Protein AF-A0A519X5M9-F1 (afdb_monomer_lite)

pLDDT: mean 72.57, std 13.02, range [35.0, 94.5]

Structure (mmCIF, N/CA/C/O backbone):
data_AF-A0A519X5M9-F1
#
_entry.id   AF-A0A519X5M9-F1
#
loop_
_atom_site.group_PDB
_atom_site.id
_atom_site.type_symbol
_atom_site.label_atom_id
_atom_site.label_alt_id
_atom_site.label_comp_id
_atom_site.label_asym_id
_atom_site.label_entity_id
_atom_site.label_seq_id
_atom_site.pdbx_PDB_ins_code
_atom_site.Cartn_x
_atom_site.Cartn_y
_atom_site.Cartn_z
_atom_site.occupancy
_atom_site.B_iso_or_equiv
_atom_site.auth_seq_id
_atom_site.auth_comp_id
_atom_site.auth_asym_id
_atom_site.auth_atom_id
_atom_site.pdbx_PDB_model_num
ATOM 1 N N . MET A 1 1 ? 32.416 -12.637 -25.608 1.00 67.00 1 MET A N 1
ATOM 2 C CA . MET A 1 1 ? 31.075 -13.213 -25.870 1.00 67.00 1 MET A CA 1
ATOM 3 C C . MET A 1 1 ? 30.146 -13.149 -24.649 1.00 67.00 1 MET A C 1
ATOM 5 O O . MET A 1 1 ? 29.022 -12.712 -24.814 1.00 67.00 1 MET A O 1
ATOM 9 N N . TRP A 1 2 ? 30.586 -13.477 -23.424 1.00 80.81 2 TRP A N 1
ATOM 10 C CA . TRP A 1 2 ? 29.741 -13.403 -22.207 1.00 80.81 2 TRP A CA 1
ATOM 11 C C . TRP A 1 2 ? 29.355 -11.977 -21.753 1.00 80.81 2 TRP A C 1
ATOM 13 O O . TRP A 1 2 ? 28.249 -11.767 -21.271 1.00 80.81 2 TRP A O 1
ATOM 23 N N . ILE A 1 3 ? 30.212 -10.977 -21.999 1.00 87.19 3 ILE A N 1
ATOM 24 C CA . ILE A 1 3 ? 29.943 -9.564 -21.653 1.00 87.19 3 ILE A CA 1
ATOM 25 C C . ILE A 1 3 ? 28.675 -9.034 -22.348 1.00 87.19 3 ILE A C 1
ATOM 27 O O . ILE A 1 3 ? 27.904 -8.308 -21.734 1.00 87.19 3 ILE A O 1
ATOM 31 N N . ILE A 1 4 ? 28.423 -9.453 -23.593 1.00 89.31 4 ILE A N 1
ATOM 32 C CA . ILE A 1 4 ? 27.231 -9.056 -24.361 1.00 89.31 4 ILE A CA 1
ATOM 33 C C . ILE A 1 4 ? 25.955 -9.627 -23.720 1.00 89.31 4 ILE A C 1
ATOM 35 O O . ILE A 1 4 ? 24.928 -8.963 -23.677 1.00 89.31 4 ILE A O 1
ATOM 39 N N . TRP A 1 5 ? 26.013 -10.838 -23.164 1.00 88.81 5 TRP A N 1
ATOM 40 C CA . TRP A 1 5 ? 24.873 -11.432 -22.463 1.00 88.81 5 TRP A CA 1
ATOM 41 C C . TRP A 1 5 ? 24.586 -10.746 -21.126 1.00 88.81 5 TRP A C 1
ATOM 43 O O . TRP A 1 5 ? 23.424 -10.560 -20.783 1.00 88.81 5 TRP A O 1
ATOM 53 N N . LEU A 1 6 ? 25.617 -10.304 -20.399 1.00 92.69 6 LEU A N 1
ATOM 54 C CA . LEU A 1 6 ? 25.433 -9.540 -19.161 1.00 92.69 6 LEU A CA 1
ATOM 55 C C . LEU A 1 6 ? 24.798 -8.171 -19.404 1.00 92.69 6 LEU A C 1
ATOM 57 O O . LEU A 1 6 ? 23.933 -7.761 -18.634 1.00 92.69 6 LEU A O 1
ATOM 61 N N . THR A 1 7 ? 25.188 -7.474 -20.473 1.00 92.38 7 THR A N 1
ATOM 62 C CA . THR A 1 7 ? 24.579 -6.182 -20.812 1.00 92.38 7 THR A CA 1
ATOM 63 C C . THR A 1 7 ? 23.138 -6.346 -21.283 1.00 92.38 7 THR A C 1
ATOM 65 O O . THR A 1 7 ? 22.290 -5.548 -20.898 1.00 92.38 7 THR A O 1
ATOM 68 N N . ILE A 1 8 ? 22.833 -7.406 -22.040 1.00 93.56 8 ILE A N 1
ATOM 69 C CA . ILE A 1 8 ? 21.456 -7.743 -22.429 1.00 93.56 8 ILE A CA 1
ATOM 70 C C . ILE A 1 8 ? 20.603 -8.044 -21.192 1.00 93.56 8 ILE A C 1
ATOM 72 O O . ILE A 1 8 ? 19.515 -7.494 -21.061 1.00 93.56 8 ILE A O 1
ATOM 76 N N . ILE A 1 9 ? 21.099 -8.853 -20.252 1.00 94.50 9 ILE A N 1
ATOM 77 C CA . ILE A 1 9 ? 20.381 -9.147 -19.002 1.00 94.50 9 ILE A CA 1
ATOM 78 C C . ILE A 1 9 ? 20.184 -7.870 -18.178 1.00 94.50 9 ILE A C 1
ATOM 80 O O . ILE A 1 9 ? 19.083 -7.628 -17.695 1.00 94.50 9 ILE A O 1
ATOM 84 N N . GLY A 1 10 ? 21.211 -7.025 -18.058 1.00 90.94 10 GLY A N 1
ATOM 85 C CA . GLY A 1 10 ? 21.117 -5.746 -17.353 1.00 90.94 10 GLY A CA 1
ATOM 86 C C . GLY A 1 10 ? 20.081 -4.802 -17.968 1.00 90.94 10 GLY A C 1
ATOM 87 O O . GLY A 1 10 ? 19.292 -4.214 -17.237 1.00 90.94 10 GLY A O 1
ATOM 88 N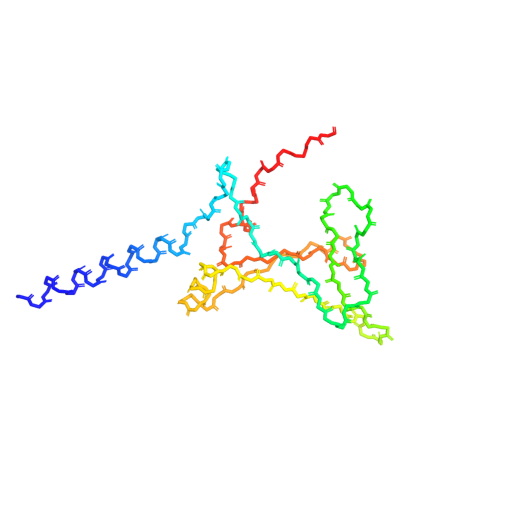 N . LEU A 1 11 ? 20.026 -4.711 -19.301 1.00 92.56 11 LEU A N 1
ATOM 89 C CA . LEU A 1 11 ? 19.011 -3.929 -20.012 1.00 92.56 11 LEU A CA 1
ATOM 90 C C . LEU A 1 11 ? 17.610 -4.511 -19.841 1.00 92.56 11 LEU A C 1
ATOM 92 O O . LEU A 1 11 ? 16.674 -3.751 -19.641 1.00 92.56 11 LEU A O 1
ATOM 96 N N . ILE A 1 12 ? 17.454 -5.835 -19.875 1.00 91.25 12 ILE A N 1
ATOM 97 C CA . ILE A 1 12 ? 16.160 -6.487 -19.642 1.00 91.25 12 ILE A CA 1
ATOM 98 C C . ILE A 1 12 ? 15.678 -6.210 -18.217 1.00 91.25 12 ILE A C 1
ATOM 100 O O . ILE A 1 12 ? 14.535 -5.813 -18.033 1.00 91.25 12 ILE A O 1
ATOM 104 N N . VAL A 1 13 ? 16.546 -6.361 -17.214 1.00 87.12 13 VAL A N 1
ATOM 105 C CA . VAL A 1 13 ? 16.213 -6.046 -15.817 1.00 87.12 13 VAL A CA 1
ATOM 106 C C . VAL A 1 13 ? 15.877 -4.566 -15.657 1.00 87.12 13 VAL A C 1
ATOM 108 O O . VAL A 1 13 ? 14.918 -4.243 -14.966 1.00 87.12 13 VAL A O 1
ATOM 111 N N . TRP A 1 14 ? 16.616 -3.673 -16.315 1.00 83.06 14 TRP A N 1
ATOM 112 C CA . TRP A 1 14 ? 16.344 -2.238 -16.284 1.00 83.06 14 TRP A CA 1
ATOM 113 C C . TRP A 1 14 ? 15.020 -1.874 -16.969 1.00 83.06 14 TRP A C 1
ATOM 115 O O . TRP A 1 14 ? 14.247 -1.111 -16.407 1.00 83.06 14 TRP A O 1
ATOM 125 N N . ILE A 1 15 ? 14.701 -2.470 -18.119 1.00 84.88 15 ILE A N 1
ATOM 126 C CA . ILE A 1 15 ? 13.420 -2.274 -18.816 1.00 84.88 15 ILE A CA 1
ATOM 127 C C . ILE A 1 15 ? 12.259 -2.829 -17.987 1.00 84.88 15 ILE A C 1
ATOM 129 O O . ILE A 1 15 ? 11.219 -2.187 -17.886 1.00 84.88 15 ILE A O 1
ATOM 133 N N . ILE A 1 16 ? 12.427 -4.003 -17.371 1.00 78.81 16 ILE A N 1
ATOM 134 C CA . ILE A 1 16 ? 11.427 -4.577 -16.463 1.00 78.81 16 ILE A CA 1
ATOM 135 C C . ILE A 1 16 ? 11.243 -3.675 -15.246 1.00 78.81 16 ILE A C 1
ATOM 137 O O . ILE A 1 16 ? 10.110 -3.456 -14.834 1.00 78.81 16 ILE A O 1
ATOM 141 N N . TYR A 1 17 ? 12.333 -3.147 -14.683 1.00 75.19 17 TYR A N 1
ATOM 142 C CA . TYR A 1 17 ? 12.279 -2.194 -13.582 1.00 75.19 17 TYR A CA 1
ATOM 143 C C . TYR A 1 17 ? 11.489 -0.950 -13.991 1.00 75.19 17 TYR A C 1
ATOM 145 O O . TYR A 1 17 ? 10.499 -0.638 -13.342 1.00 75.19 17 TYR A O 1
ATOM 153 N N . GLU A 1 18 ? 11.855 -0.318 -15.106 1.00 76.25 18 GLU A N 1
ATOM 154 C CA . GLU A 1 18 ? 11.192 0.879 -15.622 1.00 76.25 18 GLU A CA 1
ATOM 155 C C . GLU A 1 18 ? 9.696 0.631 -15.866 1.00 76.25 18 GLU A C 1
ATOM 157 O O . GLU A 1 18 ? 8.860 1.391 -15.387 1.00 76.25 18 GLU A O 1
ATOM 162 N N . TYR A 1 19 ? 9.346 -0.482 -16.521 1.00 70.75 19 TYR A N 1
ATOM 163 C CA . TYR A 1 19 ? 7.958 -0.872 -16.783 1.00 70.75 19 TYR A CA 1
ATOM 164 C C . TYR A 1 19 ? 7.172 -1.169 -15.497 1.00 70.75 19 TYR A C 1
ATOM 166 O O . TYR A 1 19 ? 6.022 -0.764 -15.366 1.00 70.75 19 TYR A O 1
ATOM 174 N N . ALA A 1 20 ? 7.780 -1.854 -14.526 1.00 66.44 20 ALA A N 1
ATOM 175 C CA . ALA A 1 20 ? 7.139 -2.172 -13.250 1.00 66.44 20 ALA A CA 1
ATOM 176 C C . ALA A 1 20 ? 6.966 -0.944 -12.340 1.00 66.44 20 ALA A C 1
ATOM 178 O O . ALA A 1 20 ? 6.142 -0.982 -11.422 1.00 66.44 20 ALA A O 1
ATOM 179 N N . THR A 1 21 ? 7.749 0.116 -12.565 1.00 62.78 21 THR A N 1
ATOM 180 C CA . THR A 1 21 ? 7.682 1.384 -11.821 1.00 62.78 21 THR A CA 1
ATOM 181 C C . THR A 1 21 ? 7.012 2.522 -12.584 1.00 62.78 21 THR A C 1
ATOM 183 O O . THR A 1 21 ? 6.962 3.636 -12.065 1.00 62.78 21 THR A O 1
ATOM 186 N N . ALA A 1 22 ? 6.539 2.278 -13.807 1.00 63.44 22 ALA A N 1
ATOM 187 C CA . ALA A 1 22 ? 5.799 3.273 -14.560 1.00 63.44 22 ALA A CA 1
ATOM 188 C C . ALA A 1 22 ? 4.400 3.448 -13.943 1.00 63.44 22 ALA A C 1
ATOM 190 O O . ALA A 1 22 ? 3.731 2.444 -13.664 1.00 63.44 22 ALA A O 1
ATOM 191 N N . PRO A 1 23 ? 3.926 4.696 -13.760 1.00 57.97 23 PRO A N 1
ATOM 192 C CA . PRO A 1 23 ? 2.571 4.937 -13.299 1.00 57.97 23 PRO A CA 1
ATOM 193 C C . PRO A 1 23 ? 1.595 4.313 -14.293 1.00 57.97 23 PRO A C 1
ATOM 195 O O . PRO A 1 23 ? 1.597 4.644 -15.479 1.00 57.97 23 PRO A O 1
ATOM 198 N N . MET A 1 24 ? 0.779 3.373 -13.818 1.00 56.69 24 MET A N 1
ATOM 199 C CA . MET A 1 24 ? -0.287 2.810 -14.638 1.00 56.69 24 MET A CA 1
ATOM 200 C C . MET A 1 24 ? -1.342 3.889 -14.814 1.00 56.69 24 MET A C 1
ATOM 202 O O . MET A 1 24 ? -1.852 4.382 -13.816 1.00 56.69 24 MET A O 1
ATOM 206 N N . CYS A 1 25 ? -1.661 4.256 -16.049 1.00 55.62 25 CYS A N 1
ATOM 207 C CA . CYS A 1 25 ? -2.778 5.146 -16.342 1.00 55.62 25 CYS A CA 1
ATOM 208 C C . CYS A 1 25 ? -4.025 4.332 -16.701 1.00 55.62 25 CYS A C 1
ATOM 210 O O . CYS A 1 25 ? -3.920 3.241 -17.267 1.00 55.62 25 CYS A O 1
ATOM 212 N N . ASP A 1 26 ? -5.201 4.848 -16.359 1.00 59.91 26 ASP A N 1
ATOM 213 C CA . ASP A 1 26 ? -6.464 4.360 -16.897 1.00 59.91 26 ASP A CA 1
ATOM 214 C C . ASP A 1 26 ? -6.600 4.720 -18.390 1.00 59.91 26 ASP A C 1
ATOM 216 O O . ASP A 1 26 ? -5.689 5.279 -19.010 1.00 59.91 26 ASP A O 1
ATOM 220 N N . GLN A 1 27 ? -7.733 4.354 -18.996 1.00 52.91 27 GLN A N 1
ATOM 221 C CA . GLN A 1 27 ? -7.978 4.607 -20.422 1.00 52.91 27 GLN A CA 1
ATOM 222 C C . GLN A 1 27 ? -8.045 6.101 -20.772 1.00 52.91 27 GLN A C 1
ATOM 224 O O . GLN A 1 27 ? -7.840 6.450 -21.933 1.00 52.91 27 GLN A O 1
ATOM 229 N N . ASP A 1 28 ? -8.247 6.961 -19.773 1.00 57.81 28 ASP A N 1
ATOM 230 C CA . ASP A 1 28 ? -8.328 8.414 -19.900 1.00 57.81 28 ASP A CA 1
ATOM 231 C C . ASP A 1 28 ? -6.975 9.098 -19.610 1.00 57.81 28 ASP A C 1
ATOM 233 O O . ASP A 1 28 ? -6.864 10.324 -19.628 1.00 57.81 28 ASP A O 1
ATOM 237 N N . GLY A 1 29 ? -5.909 8.316 -19.389 1.00 53.06 29 GLY A N 1
ATOM 238 C CA . GLY A 1 29 ? -4.566 8.830 -19.121 1.00 53.06 29 GLY A CA 1
ATOM 239 C C . GLY A 1 29 ? -4.361 9.294 -17.677 1.00 53.06 29 GLY A C 1
ATOM 240 O O . GLY A 1 29 ? -3.290 9.818 -17.357 1.00 53.06 29 GLY A O 1
ATOM 241 N N . ILE A 1 30 ? -5.339 9.073 -16.796 1.00 54.25 30 ILE A N 1
ATOM 242 C CA . ILE A 1 30 ? -5.253 9.410 -15.379 1.00 54.25 30 ILE A CA 1
ATOM 243 C C . ILE A 1 30 ? -4.449 8.311 -14.689 1.00 54.25 30 ILE A C 1
ATOM 245 O O . ILE A 1 30 ? -4.792 7.135 -14.811 1.00 54.25 30 ILE A O 1
ATOM 249 N N . PRO A 1 31 ? -3.384 8.637 -13.939 1.00 54.84 31 PRO A N 1
ATOM 250 C CA . PRO A 1 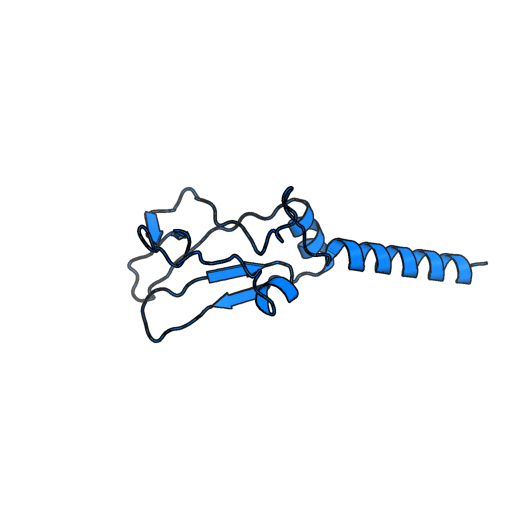31 ? -2.668 7.631 -13.176 1.00 54.84 31 PRO A CA 1
ATOM 251 C C . PRO A 1 31 ? -3.641 6.920 -12.218 1.00 54.84 31 PRO A C 1
ATOM 253 O O . PRO A 1 31 ? -4.254 7.559 -11.358 1.00 54.84 31 PRO A O 1
ATOM 256 N N . LEU A 1 32 ? -3.776 5.597 -12.358 1.00 60.44 32 LEU A N 1
ATOM 257 C CA . LEU A 1 32 ? -4.404 4.688 -11.400 1.00 60.44 32 LEU A CA 1
ATOM 258 C C . LEU A 1 32 ? -3.545 4.694 -10.138 1.00 60.44 32 LEU A C 1
ATOM 260 O O . LEU A 1 32 ? -2.706 3.826 -9.898 1.00 60.44 32 LEU A O 1
ATOM 264 N N . THR A 1 33 ? -3.711 5.759 -9.368 1.00 62.34 33 THR A N 1
ATOM 265 C CA . THR A 1 33 ? -2.947 6.003 -8.158 1.00 62.34 33 THR A CA 1
ATOM 266 C C . THR A 1 33 ? -3.461 5.100 -7.046 1.00 62.34 33 THR A C 1
ATOM 268 O O . THR A 1 33 ? -4.639 5.111 -6.691 1.00 62.34 33 THR A O 1
ATOM 271 N N . GLY A 1 34 ? -2.546 4.316 -6.479 1.00 71.06 34 GLY A N 1
ATOM 272 C CA . GLY A 1 34 ? -2.799 3.524 -5.282 1.00 71.06 34 GLY A CA 1
ATOM 273 C C . GLY A 1 34 ? -3.604 2.231 -5.454 1.00 71.06 34 GLY A C 1
ATOM 274 O O . GLY A 1 34 ? -3.913 1.765 -6.552 1.00 71.06 34 GLY A O 1
ATOM 275 N N . LEU A 1 35 ? -3.864 1.592 -4.317 1.00 80.25 35 LEU A N 1
ATOM 276 C CA . LEU A 1 35 ? -4.633 0.359 -4.195 1.00 80.25 35 LEU A CA 1
ATOM 277 C C . LEU A 1 35 ? -6.121 0.673 -4.045 1.00 80.25 35 LEU A C 1
ATOM 279 O O . LEU A 1 35 ? -6.488 1.684 -3.447 1.00 80.25 35 LEU A O 1
ATOM 283 N N . GLN A 1 36 ? -6.981 -0.212 -4.550 1.00 80.38 36 GLN A N 1
ATOM 284 C CA . GLN A 1 36 ? -8.425 -0.072 -4.371 1.00 80.38 36 GLN A CA 1
ATOM 285 C C . GLN A 1 36 ? -8.843 -0.746 -3.063 1.00 80.38 36 GLN A C 1
ATOM 287 O O . GLN A 1 36 ? -8.530 -1.926 -2.870 1.00 80.38 36 GLN A O 1
ATOM 292 N N . PRO A 1 37 ? -9.535 -0.039 -2.157 1.00 82.00 37 PRO A N 1
ATOM 293 C CA . PRO A 1 37 ? -10.094 -0.683 -0.989 1.00 82.00 37 PRO A CA 1
ATOM 294 C C . PRO A 1 37 ? -11.276 -1.556 -1.412 1.00 82.00 37 PRO A C 1
ATOM 296 O O . PRO A 1 37 ? -12.105 -1.151 -2.228 1.00 82.00 37 PRO A O 1
ATOM 299 N N . VAL A 1 38 ? -11.356 -2.757 -0.852 1.00 84.94 38 VAL A N 1
ATOM 300 C CA . VAL A 1 38 ? -12.395 -3.734 -1.185 1.00 84.94 38 VAL A CA 1
ATOM 301 C C . VAL A 1 38 ? -13.089 -4.232 0.069 1.00 84.94 38 VAL A C 1
ATOM 303 O O . VAL A 1 38 ? -12.495 -4.314 1.145 1.00 84.94 38 VAL A O 1
ATOM 306 N N . GLY A 1 39 ? -14.369 -4.566 -0.082 1.00 84.12 39 GLY A N 1
ATOM 307 C CA . GLY A 1 39 ? -15.116 -5.224 0.977 1.00 84.12 39 GLY A CA 1
ATOM 308 C C . GLY A 1 39 ? -14.564 -6.619 1.257 1.00 84.12 39 GLY A C 1
ATOM 309 O O . GLY A 1 39 ? -14.044 -7.295 0.368 1.00 84.12 39 GLY A O 1
ATOM 310 N N . PHE A 1 40 ? -14.683 -7.050 2.506 1.00 87.06 40 PHE A N 1
ATOM 311 C CA . PHE A 1 40 ? -14.250 -8.368 2.962 1.00 87.06 40 PHE A CA 1
ATOM 312 C C . PHE A 1 40 ? -15.286 -8.945 3.940 1.00 87.06 40 PHE A C 1
ATOM 314 O O . PHE A 1 40 ? -16.072 -8.178 4.496 1.00 87.06 40 PHE A O 1
ATOM 321 N N . PRO A 1 41 ? -15.347 -10.276 4.134 1.00 84.12 41 PRO A N 1
ATOM 322 C CA . PRO A 1 41 ? -16.447 -10.924 4.857 1.00 84.12 41 PRO A CA 1
ATOM 323 C C . PRO A 1 41 ? -16.682 -10.403 6.278 1.00 84.12 41 PRO A C 1
ATOM 325 O O . PRO A 1 41 ? -17.814 -10.383 6.748 1.00 84.12 41 PRO A O 1
ATOM 328 N N . GLU A 1 42 ? -15.621 -9.986 6.962 1.00 87.31 42 GLU A N 1
ATOM 329 C CA . GLU A 1 42 ? -15.668 -9.489 8.333 1.00 87.31 42 GLU A CA 1
ATOM 330 C C . GLU A 1 42 ? -15.927 -7.976 8.432 1.00 87.31 42 GLU A C 1
ATOM 332 O O . GLU A 1 42 ? -15.931 -7.442 9.538 1.00 87.31 42 GLU A O 1
ATOM 337 N N . GLN A 1 43 ? -16.131 -7.274 7.313 1.00 86.06 43 GLN A N 1
ATOM 338 C CA . GLN A 1 43 ? -16.457 -5.846 7.292 1.00 86.06 43 GLN A CA 1
ATOM 339 C C . GLN A 1 43 ? -17.738 -5.561 8.093 1.00 86.06 43 GLN A C 1
ATOM 341 O O . GLN A 1 43 ? -18.746 -6.251 7.935 1.00 86.06 43 GLN A O 1
ATOM 346 N N . ASN A 1 44 ? -17.719 -4.504 8.909 1.00 83.69 44 ASN A N 1
ATOM 347 C CA . ASN A 1 44 ? -18.878 -4.075 9.697 1.00 83.69 44 ASN A CA 1
ATOM 348 C C . ASN A 1 44 ? -19.275 -2.607 9.483 1.00 83.69 44 ASN A C 1
ATOM 350 O O . ASN A 1 44 ? -20.415 -2.259 9.778 1.00 83.69 44 ASN A O 1
ATOM 354 N N . GLU A 1 45 ? -18.382 -1.766 8.955 1.00 81.31 45 GLU A N 1
ATOM 355 C CA . GLU A 1 45 ? -18.613 -0.328 8.816 1.00 81.31 45 GLU A CA 1
ATOM 356 C C . GLU A 1 45 ? -18.013 0.221 7.508 1.00 81.31 45 GLU A C 1
ATOM 358 O O . GLU A 1 45 ? -17.027 -0.300 6.975 1.00 81.31 45 GLU A O 1
ATOM 363 N N . LEU A 1 46 ? -18.632 1.274 6.966 1.00 81.94 46 LEU A N 1
ATOM 364 C CA . LEU A 1 46 ? -18.093 2.089 5.876 1.00 81.94 46 LEU A CA 1
ATOM 365 C C . LEU A 1 46 ? -17.589 3.408 6.461 1.00 81.94 46 LEU A C 1
ATOM 367 O O . LEU A 1 46 ? -18.353 4.342 6.695 1.00 81.94 46 LEU A O 1
ATOM 371 N N . VAL A 1 47 ? -16.285 3.498 6.702 1.00 76.25 47 VAL A N 1
ATOM 372 C CA . VAL A 1 47 ? -15.707 4.692 7.318 1.00 76.25 47 VAL A CA 1
ATOM 373 C C . VAL A 1 47 ? -15.646 5.823 6.292 1.00 76.25 47 VAL A C 1
ATOM 375 O O . VAL A 1 47 ? -15.116 5.645 5.196 1.00 76.25 47 VAL A O 1
ATOM 378 N N . GLY A 1 48 ? -16.178 6.998 6.638 1.00 70.31 48 GLY A N 1
ATOM 379 C CA . GLY A 1 48 ? -16.211 8.153 5.732 1.00 70.31 48 GLY A CA 1
ATOM 380 C C . GLY A 1 48 ? -17.389 8.181 4.759 1.00 70.31 48 GLY A C 1
ATOM 381 O O . GLY A 1 48 ? -17.344 8.911 3.768 1.00 70.31 48 GLY A O 1
ATOM 382 N N . GLU A 1 49 ? -18.436 7.397 5.015 1.00 71.31 49 GLU A N 1
ATOM 383 C CA . GLU A 1 49 ? -19.683 7.461 4.256 1.00 71.31 49 GLU A CA 1
ATOM 384 C C . GLU A 1 49 ? -20.284 8.882 4.312 1.00 71.31 49 GLU A C 1
ATOM 386 O O . GLU A 1 49 ? -20.503 9.444 5.384 1.00 71.31 49 GLU A O 1
ATOM 391 N N . GLY A 1 50 ? -20.495 9.500 3.142 1.00 65.06 50 GLY A N 1
ATOM 392 C CA . GLY A 1 50 ? -21.018 10.869 3.015 1.00 65.06 50 GLY A CA 1
ATOM 393 C C . GLY A 1 50 ? -19.971 11.993 2.986 1.00 65.06 50 GLY A C 1
ATOM 394 O O . GLY A 1 50 ? -20.349 13.161 2.904 1.00 65.06 50 GLY A O 1
ATOM 395 N N . SER A 1 51 ? -18.670 11.682 3.020 1.00 63.22 51 SER A N 1
ATOM 396 C CA . SER A 1 51 ? -17.622 12.692 2.823 1.00 63.22 51 SER A CA 1
ATOM 397 C C . SER A 1 51 ? -17.505 13.093 1.343 1.00 63.22 51 SER A C 1
ATOM 399 O O . SER A 1 51 ? -17.511 12.238 0.460 1.00 63.22 51 SER A O 1
ATOM 401 N N . THR A 1 52 ? -17.348 14.390 1.060 1.00 64.06 52 THR A N 1
ATOM 402 C CA . THR A 1 52 ? -17.016 14.891 -0.290 1.00 64.06 52 THR A CA 1
ATOM 403 C C . THR A 1 52 ? -15.511 14.863 -0.577 1.00 64.06 52 THR A C 1
ATOM 405 O O . THR A 1 52 ? -15.098 15.069 -1.713 1.00 64.06 52 THR A O 1
ATOM 408 N N . VAL A 1 53 ? -14.686 14.618 0.449 1.00 64.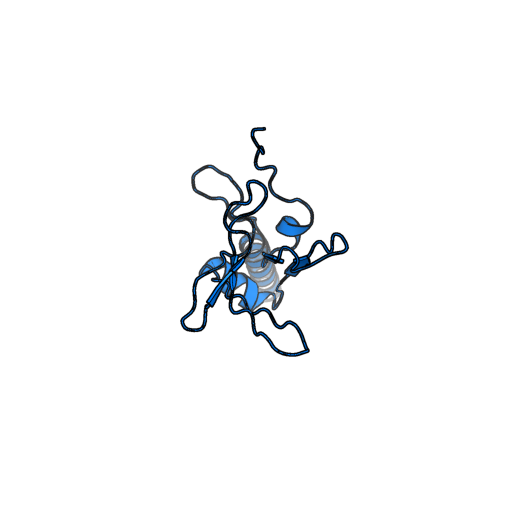06 53 VAL A N 1
ATOM 409 C CA . VAL A 1 53 ? -13.222 14.785 0.404 1.00 64.06 53 VAL A CA 1
ATOM 410 C C . VAL A 1 53 ? -12.497 13.469 0.117 1.00 64.06 53 VAL A C 1
ATOM 412 O O . VAL A 1 53 ? -11.445 13.474 -0.517 1.00 64.06 53 VAL A O 1
ATOM 415 N N . TYR A 1 54 ? -13.028 12.334 0.571 1.00 68.19 54 TYR A N 1
ATOM 416 C CA . TYR A 1 54 ? -12.429 11.019 0.351 1.00 68.19 54 TYR A CA 1
ATOM 417 C C . TYR A 1 54 ? -13.485 9.935 0.132 1.00 68.19 54 TYR A C 1
ATOM 419 O O . TYR A 1 54 ? -14.629 10.037 0.578 1.00 68.19 54 TYR A O 1
ATOM 427 N N . LYS A 1 55 ? -13.080 8.880 -0.581 1.00 70.69 55 LYS A N 1
ATOM 428 C CA . LYS A 1 55 ? -13.941 7.731 -0.869 1.00 70.69 55 LYS A CA 1
ATOM 429 C C . LYS A 1 55 ? -14.219 6.937 0.418 1.00 70.69 55 LYS A C 1
ATOM 431 O O . LYS A 1 55 ? -13.305 6.801 1.235 1.00 70.69 55 LYS A O 1
ATOM 436 N N . PRO A 1 56 ? -15.440 6.394 0.586 1.00 75.25 56 PRO A N 1
ATOM 437 C CA . PRO A 1 56 ? -15.781 5.584 1.747 1.00 75.25 56 PRO A CA 1
ATOM 438 C C . PRO A 1 56 ? -14.898 4.337 1.803 1.00 75.25 56 PRO A C 1
ATOM 440 O O . PRO A 1 56 ? -14.643 3.693 0.781 1.00 75.25 56 PRO A O 1
ATOM 443 N N . LEU A 1 57 ? -14.434 4.006 3.004 1.00 81.06 57 LEU A N 1
ATOM 444 C CA . LEU A 1 57 ? -13.487 2.933 3.239 1.00 81.06 57 LEU A CA 1
ATOM 445 C C . LEU A 1 57 ? -14.183 1.746 3.920 1.00 81.06 57 LEU A C 1
ATOM 447 O O . LEU A 1 57 ? -14.557 1.859 5.090 1.00 81.06 57 LEU A O 1
ATOM 451 N N . PRO A 1 58 ? -14.349 0.602 3.233 1.00 84.25 58 PRO A N 1
ATOM 452 C CA . PRO A 1 58 ? -14.821 -0.620 3.868 1.00 84.25 58 PRO A CA 1
ATOM 453 C C . PRO A 1 58 ? -13.836 -1.075 4.940 1.00 84.25 58 PRO A C 1
ATOM 455 O O . PRO A 1 58 ? -12.670 -1.368 4.654 1.00 84.25 58 PRO A O 1
ATOM 458 N N . ALA A 1 59 ? -14.313 -1.132 6.182 1.00 83.88 59 ALA A N 1
ATOM 459 C CA . ALA A 1 59 ? -13.489 -1.484 7.319 1.00 83.88 59 ALA A CA 1
ATOM 460 C C . ALA A 1 59 ? -14.202 -2.420 8.303 1.00 83.88 59 ALA A C 1
ATOM 462 O O . ALA A 1 59 ? -15.429 -2.486 8.391 1.00 83.88 59 ALA A O 1
ATOM 463 N N . LEU A 1 60 ? -13.388 -3.145 9.064 1.00 82.75 60 LEU A N 1
ATOM 464 C CA . LEU A 1 60 ? -13.783 -3.787 10.306 1.00 82.75 60 LEU A CA 1
ATOM 465 C C . LEU A 1 60 ? -13.261 -2.926 11.452 1.00 82.75 60 LEU A C 1
ATOM 467 O O . LEU A 1 60 ? -12.057 -2.913 11.711 1.00 82.75 60 LEU A O 1
ATOM 471 N N . VAL A 1 61 ? -14.162 -2.232 12.134 1.00 78.50 61 VAL A N 1
ATOM 472 C CA . VAL A 1 61 ? -13.882 -1.468 13.350 1.00 78.50 61 VAL A CA 1
ATOM 473 C C . VAL A 1 61 ? -14.196 -2.353 14.551 1.00 78.50 61 VAL A C 1
ATOM 475 O O . VAL A 1 61 ? -15.330 -2.796 14.728 1.00 78.50 61 VAL A O 1
ATOM 478 N N . ARG A 1 62 ? -13.195 -2.667 15.375 1.00 76.81 62 ARG A N 1
ATOM 479 C CA . ARG A 1 62 ? -13.407 -3.428 16.612 1.00 76.81 62 ARG A CA 1
ATOM 480 C C . ARG A 1 62 ? -13.549 -2.478 17.791 1.00 76.81 62 ARG A C 1
ATOM 482 O O . ARG A 1 62 ? -12.609 -1.752 18.109 1.00 76.81 62 ARG A O 1
ATOM 489 N N . ASP A 1 63 ? -14.650 -2.617 18.524 1.00 69.75 63 ASP A N 1
ATOM 490 C CA . ASP A 1 63 ? -14.889 -1.958 19.818 1.00 69.75 63 ASP A CA 1
ATOM 491 C C . ASP A 1 63 ? -14.055 -2.591 20.948 1.00 69.75 63 ASP A C 1
ATOM 493 O O . ASP A 1 63 ? -14.556 -3.036 21.981 1.00 69.75 63 ASP A O 1
ATOM 497 N N . ASN A 1 64 ? -12.743 -2.693 20.740 1.00 69.69 64 ASN A N 1
ATOM 498 C CA . ASN A 1 64 ? -11.792 -3.073 21.771 1.00 69.69 64 ASN A CA 1
ATOM 499 C C . ASN A 1 64 ? -11.117 -1.819 22.347 1.00 69.69 64 ASN A C 1
ATOM 501 O O . ASN A 1 64 ? -11.096 -0.757 21.731 1.00 69.69 64 ASN A O 1
ATOM 505 N N . LEU A 1 65 ? -10.489 -1.949 23.520 1.00 59.34 65 LEU A N 1
ATOM 506 C CA . LEU A 1 65 ? -9.743 -0.852 24.165 1.00 59.34 65 LEU A CA 1
ATOM 507 C C . LEU A 1 65 ? -8.605 -0.272 23.297 1.00 59.34 65 LEU A C 1
ATOM 509 O O . LEU A 1 65 ? -7.989 0.715 23.687 1.00 59.34 65 LEU A O 1
ATOM 513 N N . LYS A 1 66 ? -8.286 -0.902 22.159 1.00 64.19 66 LYS A N 1
ATOM 514 C CA . LYS A 1 66 ? -7.208 -0.510 21.249 1.00 64.19 66 LYS A CA 1
ATOM 515 C C . LYS A 1 66 ? -7.697 0.280 20.027 1.00 64.19 66 LYS A C 1
ATOM 517 O O . LYS A 1 66 ? -6.843 0.824 19.338 1.00 64.19 66 LYS A O 1
ATOM 522 N N . GLY A 1 67 ? -9.008 0.354 19.763 1.00 66.25 67 GLY A N 1
ATOM 523 C CA . GLY A 1 67 ? -9.560 1.062 18.601 1.00 66.25 67 GLY A CA 1
ATOM 524 C C . GLY A 1 67 ? -9.030 0.521 17.270 1.00 66.25 67 GLY A C 1
ATOM 525 O O . GLY A 1 67 ? -8.550 1.281 16.432 1.00 66.25 67 GLY A O 1
ATOM 526 N N . GLU A 1 68 ? -9.025 -0.804 17.115 1.00 73.06 68 GLU A N 1
ATOM 527 C CA . GLU A 1 68 ? -8.475 -1.470 15.933 1.00 73.06 68 GLU A CA 1
ATOM 528 C C . GLU A 1 68 ? -9.402 -1.318 14.723 1.00 73.06 68 GLU A C 1
ATOM 530 O O . GLU A 1 68 ? -10.589 -1.638 14.798 1.00 73.06 68 GLU A O 1
ATOM 535 N N . VAL A 1 69 ? -8.836 -0.888 13.595 1.00 76.19 69 VAL A N 1
ATOM 536 C CA . VAL A 1 69 ? -9.551 -0.777 12.324 1.00 76.19 69 VAL A CA 1
ATOM 537 C C . VAL A 1 69 ? -8.778 -1.510 11.238 1.00 76.19 69 VAL A C 1
ATOM 539 O O . VAL A 1 69 ? -7.600 -1.243 10.998 1.00 76.19 69 VAL A O 1
ATOM 542 N N . ILE A 1 70 ? -9.451 -2.455 10.592 1.00 80.69 70 ILE A N 1
ATOM 543 C CA . ILE A 1 70 ? -8.881 -3.349 9.585 1.00 80.69 70 ILE A CA 1
ATOM 544 C C . ILE A 1 70 ? -9.507 -3.012 8.238 1.00 80.69 70 ILE A C 1
ATOM 546 O O . ILE A 1 70 ? -10.722 -2.886 8.135 1.00 80.69 70 ILE A O 1
ATOM 550 N N . THR A 1 71 ? -8.681 -2.879 7.204 1.00 83.00 71 THR A N 1
ATOM 551 C CA . THR A 1 71 ? -9.115 -2.553 5.839 1.00 83.00 71 THR A CA 1
ATOM 552 C C . THR A 1 71 ? -8.466 -3.519 4.859 1.00 83.00 71 THR A C 1
ATOM 554 O O . THR A 1 71 ? -7.327 -3.947 5.067 1.00 83.00 71 THR A O 1
ATOM 557 N N . CYS A 1 72 ? -9.191 -3.892 3.806 1.00 81.56 72 CYS A N 1
ATOM 558 C CA . CYS A 1 72 ? -8.689 -4.784 2.767 1.00 81.56 72 CYS A CA 1
ATOM 559 C C . CYS A 1 72 ? -8.440 -4.000 1.478 1.00 81.56 72 CYS A C 1
ATOM 561 O O . CYS A 1 72 ? -9.238 -3.142 1.105 1.00 81.56 72 CYS A O 1
ATOM 563 N N . TRP A 1 73 ? -7.330 -4.302 0.807 1.00 84.50 73 TRP A N 1
ATOM 564 C CA . TRP A 1 73 ? -6.883 -3.599 -0.390 1.00 84.50 73 TRP A CA 1
ATOM 565 C C . TRP A 1 73 ? -6.557 -4.608 -1.478 1.00 84.50 73 TRP A C 1
ATOM 567 O O . TRP A 1 73 ? -5.778 -5.541 -1.266 1.00 84.50 73 TRP A O 1
ATOM 577 N N . GLU A 1 74 ? -7.150 -4.419 -2.649 1.00 81.38 74 GLU A N 1
ATOM 578 C CA . GLU A 1 74 ? -6.921 -5.280 -3.794 1.00 81.38 74 GLU A CA 1
ATOM 579 C C . GLU A 1 74 ? -5.802 -4.726 -4.676 1.00 81.38 74 GLU A C 1
ATOM 581 O O . GLU A 1 74 ? -5.750 -3.538 -4.997 1.00 81.38 74 GLU A O 1
ATOM 586 N N . LEU A 1 75 ? -4.899 -5.628 -5.070 1.00 81.94 75 LEU A N 1
ATOM 587 C CA . LEU A 1 75 ? -3.835 -5.349 -6.022 1.00 81.94 75 LEU A CA 1
ATOM 588 C C . LEU A 1 75 ? -4.219 -5.876 -7.402 1.00 81.94 75 LEU A C 1
ATOM 590 O O . LEU A 1 75 ? -4.576 -7.054 -7.548 1.00 81.94 75 LEU A O 1
ATOM 594 N N . THR A 1 76 ? -4.012 -5.050 -8.426 1.00 79.94 76 THR A N 1
ATOM 595 C CA . THR A 1 76 ? -4.045 -5.497 -9.823 1.00 79.94 76 THR A CA 1
ATOM 596 C C . THR A 1 76 ? -2.911 -6.486 -10.103 1.00 79.94 76 THR A C 1
ATOM 598 O O . THR A 1 76 ? -1.920 -6.553 -9.373 1.00 79.94 76 THR A O 1
ATOM 601 N N . ILE A 1 77 ? -3.013 -7.259 -11.187 1.00 77.19 77 ILE A N 1
ATOM 602 C CA . ILE A 1 77 ? -1.961 -8.213 -11.583 1.00 77.19 77 ILE A CA 1
ATOM 603 C C . ILE A 1 77 ? -0.607 -7.505 -11.740 1.00 77.19 77 ILE A C 1
ATOM 605 O O . ILE A 1 77 ? 0.410 -8.012 -11.272 1.00 77.19 77 ILE A O 1
ATOM 609 N N . ALA A 1 78 ? -0.592 -6.309 -12.327 1.00 74.69 78 ALA A N 1
ATOM 610 C CA . ALA A 1 78 ? 0.627 -5.528 -12.484 1.00 74.69 78 ALA A CA 1
ATOM 611 C C . ALA A 1 78 ? 1.187 -5.054 -11.128 1.00 74.69 78 ALA A C 1
ATOM 613 O O . ALA A 1 78 ? 2.375 -5.228 -10.873 1.00 74.69 78 ALA A O 1
ATOM 614 N N . GLN A 1 79 ? 0.340 -4.576 -10.207 1.00 79.06 79 GLN A N 1
ATOM 615 C CA . GLN A 1 79 ? 0.766 -4.197 -8.851 1.00 79.06 79 GLN A CA 1
ATOM 616 C C . GLN A 1 79 ? 1.300 -5.401 -8.064 1.00 79.06 79 GLN A C 1
ATOM 618 O O . GLN A 1 79 ? 2.271 -5.269 -7.324 1.00 79.06 79 GLN A O 1
ATOM 623 N N . ARG A 1 80 ? 0.721 -6.595 -8.249 1.00 82.12 80 ARG A N 1
ATOM 624 C CA . ARG A 1 80 ? 1.226 -7.845 -7.653 1.00 82.12 80 ARG A CA 1
ATOM 625 C C . ARG A 1 80 ? 2.618 -8.189 -8.171 1.00 82.12 80 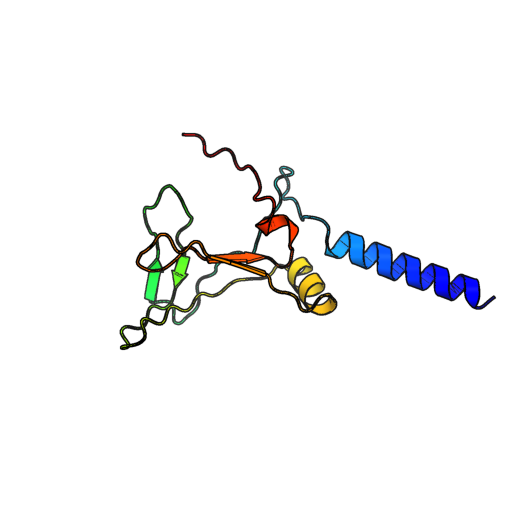ARG A C 1
ATOM 627 O O . ARG A 1 80 ? 3.467 -8.587 -7.382 1.00 82.12 80 ARG A O 1
ATOM 634 N N . ILE A 1 81 ? 2.859 -8.014 -9.469 1.00 80.88 81 ILE A N 1
ATOM 635 C CA . ILE A 1 81 ? 4.173 -8.223 -10.086 1.00 80.88 81 ILE A CA 1
ATOM 636 C C . ILE A 1 81 ? 5.184 -7.203 -9.543 1.00 80.88 81 ILE A C 1
ATOM 638 O O . ILE A 1 81 ? 6.267 -7.588 -9.102 1.00 80.88 81 ILE A O 1
ATOM 642 N N . THR A 1 82 ? 4.824 -5.919 -9.486 1.00 78.00 82 THR A N 1
ATOM 643 C CA . THR A 1 82 ? 5.677 -4.871 -8.905 1.00 78.00 82 THR A CA 1
ATOM 644 C C . THR A 1 82 ? 5.983 -5.154 -7.436 1.00 78.00 82 THR A C 1
ATOM 646 O O . THR A 1 82 ? 7.142 -5.075 -7.029 1.00 78.00 82 THR A O 1
ATOM 649 N N . LEU A 1 83 ? 4.987 -5.539 -6.634 1.00 82.81 83 LEU A N 1
ATOM 650 C CA . LEU A 1 83 ? 5.187 -5.916 -5.236 1.00 82.81 83 LEU A CA 1
ATOM 651 C C . LEU A 1 83 ? 6.088 -7.151 -5.108 1.00 82.81 83 LEU A C 1
ATOM 653 O O . LEU A 1 83 ? 6.958 -7.165 -4.246 1.00 82.81 83 LEU A O 1
ATOM 657 N N . LEU A 1 84 ? 5.928 -8.159 -5.970 1.00 84.69 84 LEU A N 1
ATOM 658 C CA . LEU A 1 84 ? 6.751 -9.371 -5.963 1.00 84.69 84 LEU A CA 1
ATOM 659 C C . LEU A 1 84 ? 8.234 -9.059 -6.208 1.00 84.69 84 LEU A C 1
ATOM 661 O O . LEU A 1 84 ? 9.097 -9.623 -5.541 1.00 84.69 84 LEU A O 1
ATOM 665 N N . PHE A 1 85 ? 8.533 -8.156 -7.145 1.00 80.75 85 PHE A N 1
ATOM 666 C CA . PHE A 1 85 ? 9.913 -7.814 -7.495 1.00 80.75 85 PHE A CA 1
ATOM 667 C C . PHE A 1 85 ? 10.533 -6.753 -6.584 1.00 80.75 85 PHE A C 1
ATOM 669 O O . PHE A 1 85 ? 11.731 -6.801 -6.314 1.00 80.75 85 PHE A O 1
ATOM 676 N N . THR A 1 86 ? 9.745 -5.790 -6.105 1.00 81.88 86 THR A N 1
ATOM 677 C CA . THR A 1 86 ? 10.260 -4.699 -5.262 1.00 81.88 86 THR A CA 1
ATOM 678 C C . THR A 1 86 ? 10.185 -5.012 -3.771 1.00 81.88 86 THR A C 1
ATOM 680 O O . THR A 1 86 ? 10.978 -4.466 -3.003 1.00 81.88 86 THR A O 1
ATOM 683 N N . GLY A 1 87 ? 9.232 -5.850 -3.352 1.00 82.19 87 GLY A N 1
ATOM 684 C CA . GLY A 1 87 ? 8.911 -6.128 -1.952 1.00 82.19 87 GLY A CA 1
ATOM 685 C C . GLY A 1 87 ? 8.394 -4.912 -1.178 1.00 82.19 87 GLY A C 1
ATOM 686 O O . GLY A 1 87 ? 8.455 -4.908 0.049 1.00 82.19 87 GLY A O 1
ATOM 687 N N . ARG A 1 88 ? 7.960 -3.845 -1.865 1.00 79.06 88 ARG A N 1
ATOM 688 C CA . ARG A 1 88 ? 7.646 -2.551 -1.243 1.00 79.06 88 ARG A CA 1
ATOM 689 C C . ARG A 1 88 ? 6.169 -2.207 -1.375 1.00 79.06 88 ARG A C 1
ATOM 691 O O . ARG A 1 88 ? 5.641 -2.104 -2.477 1.00 79.06 88 ARG A O 1
ATOM 698 N N . LEU A 1 89 ? 5.550 -1.954 -0.227 1.00 81.75 89 LEU A N 1
ATOM 699 C CA . LEU A 1 89 ? 4.235 -1.343 -0.097 1.00 81.75 89 LEU A CA 1
ATOM 700 C C . LEU A 1 89 ? 4.417 -0.012 0.628 1.00 81.75 89 LEU A C 1
ATOM 702 O O . LEU A 1 89 ? 5.006 0.033 1.708 1.00 81.75 89 LEU A O 1
ATOM 706 N N . TRP A 1 90 ? 3.935 1.065 0.028 1.00 73.31 90 TRP A N 1
ATOM 707 C CA . TRP A 1 90 ? 3.989 2.394 0.608 1.00 73.31 90 TRP A CA 1
ATOM 708 C C . TRP A 1 90 ? 2.608 2.794 1.117 1.00 73.31 90 TRP A C 1
ATOM 710 O O . TRP A 1 90 ? 1.602 2.516 0.468 1.00 73.31 90 TRP A O 1
ATOM 720 N N . ALA A 1 91 ? 2.566 3.458 2.270 1.00 76.94 91 ALA A N 1
ATOM 721 C CA . ALA A 1 91 ? 1.345 3.966 2.877 1.00 76.94 91 ALA A CA 1
ATOM 722 C C . ALA A 1 91 ? 1.547 5.425 3.300 1.00 76.94 91 ALA A C 1
ATOM 724 O O . ALA A 1 91 ? 2.599 5.768 3.841 1.00 76.94 91 ALA A O 1
ATOM 725 N N . SER A 1 92 ? 0.548 6.271 3.063 1.00 65.94 92 SER A N 1
ATOM 726 C CA . SER A 1 92 ? 0.497 7.653 3.541 1.00 65.94 92 SER A CA 1
ATOM 727 C C . SER A 1 92 ? -0.754 7.830 4.392 1.00 65.94 92 SER A C 1
ATOM 729 O O . SER A 1 92 ? -1.849 7.481 3.952 1.00 65.94 92 SER A O 1
ATOM 731 N N . THR A 1 93 ? -0.586 8.338 5.613 1.00 63.22 93 THR A N 1
ATOM 732 C CA . THR A 1 93 ? -1.683 8.629 6.543 1.00 63.22 93 THR A CA 1
ATOM 733 C C . THR A 1 93 ? -1.566 10.065 7.032 1.00 63.22 93 THR A C 1
ATOM 735 O O . THR A 1 93 ? -0.474 10.531 7.367 1.00 63.22 93 THR A O 1
ATOM 738 N N . TRP A 1 94 ? -2.686 10.783 7.043 1.00 54.91 94 TRP A N 1
ATOM 739 C CA . TRP A 1 94 ? -2.756 12.174 7.479 1.00 54.91 94 TRP A 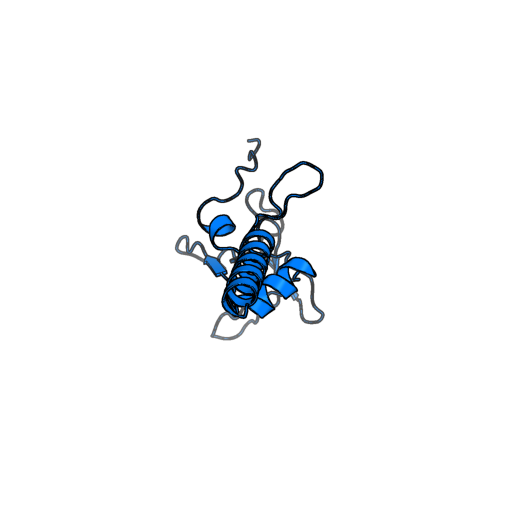CA 1
ATOM 740 C C . TRP A 1 94 ? -3.429 12.206 8.840 1.00 54.91 94 TRP A C 1
ATOM 742 O O . TRP A 1 94 ? -4.585 11.823 8.984 1.00 54.91 94 TRP A O 1
ATOM 752 N N . THR A 1 95 ? -2.696 12.634 9.865 1.00 51.53 95 THR A N 1
ATOM 753 C CA . THR A 1 95 ? -3.119 12.369 11.242 1.00 51.53 95 THR A CA 1
ATOM 754 C C . THR A 1 95 ? -4.072 13.403 11.825 1.00 51.53 95 THR A C 1
ATOM 756 O O . THR A 1 95 ? -4.662 13.092 12.852 1.00 51.53 95 THR A O 1
ATOM 759 N N . LEU A 1 96 ? -4.221 14.584 11.191 1.00 47.53 96 LEU A N 1
ATOM 760 C CA . LEU A 1 96 ? -5.220 15.662 11.418 1.00 47.53 96 LEU A CA 1
ATOM 761 C C . LEU A 1 96 ? -5.780 15.805 12.861 1.00 47.53 96 LEU A C 1
ATOM 763 O O . LEU A 1 96 ? -6.924 16.198 13.080 1.00 47.53 96 LEU A O 1
ATOM 767 N N . GLY A 1 97 ? -4.950 15.498 13.858 1.00 47.88 97 GLY A N 1
ATOM 768 C CA . GLY A 1 97 ? -5.227 15.539 15.292 1.00 47.88 97 GLY A CA 1
ATOM 769 C C . GLY A 1 97 ? -6.312 14.609 15.863 1.00 47.88 97 GLY A C 1
ATOM 770 O O . GLY A 1 97 ? -6.496 14.671 17.073 1.00 47.88 97 GLY A O 1
ATOM 771 N N . ASN A 1 98 ? -7.042 13.794 15.082 1.00 51.56 98 ASN A N 1
ATOM 772 C CA . ASN A 1 98 ? -8.316 13.183 15.525 1.00 51.56 98 ASN A CA 1
ATOM 773 C C . ASN A 1 98 ? -8.576 11.747 15.001 1.00 51.56 98 ASN A C 1
ATOM 775 O O . ASN A 1 98 ? -7.671 11.103 14.471 1.00 51.56 98 ASN A O 1
ATOM 779 N N . ALA A 1 99 ? -9.803 11.245 15.239 1.00 61.72 99 ALA A N 1
ATOM 780 C CA .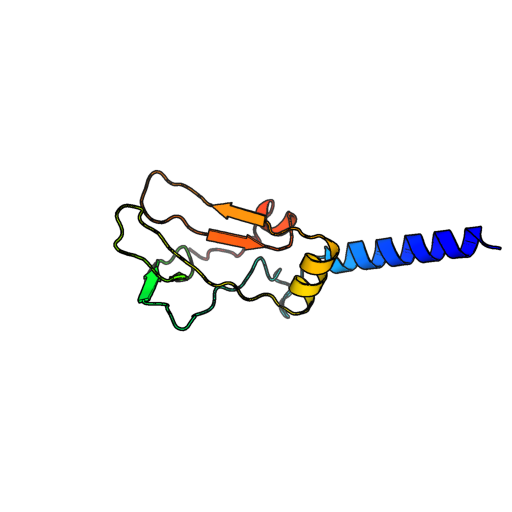 ALA A 1 99 ? -10.317 9.900 14.936 1.00 61.72 99 ALA A CA 1
ATOM 781 C C . ALA A 1 99 ? -10.042 9.405 13.500 1.00 61.72 99 ALA A C 1
ATOM 783 O O . ALA A 1 99 ? -9.696 10.193 12.628 1.00 61.72 99 ALA A O 1
ATOM 784 N N . PHE A 1 100 ? -10.187 8.082 13.319 1.00 63.06 100 PHE A N 1
ATOM 785 C CA . PHE A 1 100 ? -9.684 7.235 12.225 1.00 63.06 100 PHE A CA 1
ATOM 786 C C . PHE A 1 100 ? -9.170 7.961 10.967 1.00 63.06 100 PHE A C 1
ATOM 788 O O . PHE A 1 100 ? -9.905 8.629 10.244 1.00 63.06 100 PHE A O 1
ATOM 795 N N . GLN A 1 101 ? -7.873 7.789 10.710 1.00 70.19 101 GLN A N 1
ATOM 796 C CA . GLN A 1 101 ? -7.134 8.560 9.719 1.00 70.19 101 GLN A CA 1
ATOM 797 C C . GLN A 1 101 ? -7.355 8.024 8.299 1.00 70.19 101 GLN A C 1
ATOM 799 O O . GLN A 1 101 ? -7.434 6.807 8.113 1.00 70.19 101 GLN A O 1
ATOM 804 N N . PRO A 1 102 ? -7.377 8.899 7.280 1.00 69.75 102 PRO A N 1
ATOM 805 C CA . PRO A 1 102 ? -7.408 8.467 5.891 1.00 69.75 102 PRO A CA 1
ATOM 806 C C . PRO A 1 102 ? -6.177 7.619 5.560 1.00 69.75 102 PRO A C 1
ATOM 808 O O . PRO A 1 102 ? -5.042 8.037 5.800 1.00 69.75 102 PRO A O 1
ATOM 811 N N . LEU A 1 103 ? -6.407 6.439 4.984 1.00 76.44 103 LEU A N 1
ATOM 812 C CA . LEU A 1 103 ? -5.357 5.529 4.540 1.00 76.44 103 LEU A CA 1
ATOM 813 C C . LEU A 1 103 ? -5.238 5.579 3.017 1.00 76.44 103 LEU A C 1
ATOM 815 O O . LEU A 1 103 ? -6.226 5.394 2.310 1.00 76.44 103 LEU A O 1
ATOM 819 N N . PHE A 1 104 ? -4.022 5.779 2.515 1.00 76.69 104 PHE A N 1
ATOM 820 C CA . PHE A 1 104 ? -3.702 5.648 1.097 1.00 76.69 104 PHE A CA 1
ATOM 821 C C . PHE A 1 104 ? -2.520 4.699 0.923 1.00 76.69 104 PHE A C 1
ATOM 823 O O . PHE A 1 104 ? -1.444 4.952 1.470 1.00 76.69 104 PHE A O 1
ATOM 830 N N . PHE A 1 105 ? -2.705 3.625 0.155 1.00 81.25 105 PHE A N 1
ATOM 831 C CA . PHE A 1 105 ? -1.657 2.646 -0.130 1.00 81.25 105 PHE A CA 1
ATOM 832 C C . PHE A 1 105 ? -1.285 2.656 -1.606 1.00 81.25 105 PHE A C 1
ATOM 834 O O . PHE A 1 105 ? -2.161 2.754 -2.456 1.00 81.25 105 PHE A O 1
ATOM 841 N N . SER A 1 106 ? -0.002 2.485 -1.918 1.00 80.50 106 SER A N 1
ATOM 842 C CA . SER A 1 106 ? 0.479 2.273 -3.284 1.00 80.50 106 SER A CA 1
ATOM 843 C C . SER A 1 106 ? 1.711 1.365 -3.317 1.00 80.50 106 SER A C 1
ATOM 845 O O . SER A 1 106 ? 2.517 1.332 -2.388 1.00 80.50 106 SER A O 1
ATOM 847 N N . THR A 1 107 ? 1.899 0.640 -4.420 1.00 80.25 107 THR A N 1
ATOM 848 C CA . THR A 1 107 ? 3.160 -0.054 -4.730 1.00 80.25 107 THR A CA 1
ATOM 849 C C . THR A 1 107 ? 4.233 0.891 -5.282 1.00 80.25 107 THR A C 1
ATOM 851 O O . THR A 1 107 ? 5.398 0.511 -5.380 1.00 80.25 107 THR A O 1
ATOM 854 N N . GLN A 1 108 ? 3.877 2.132 -5.623 1.00 74.69 108 GLN A N 1
ATOM 855 C CA . GLN A 1 108 ? 4.772 3.127 -6.204 1.00 74.69 108 GLN A CA 1
ATOM 856 C C . GLN A 1 108 ? 4.983 4.306 -5.256 1.00 74.69 108 GLN A C 1
ATOM 858 O O . GLN A 1 108 ? 4.055 4.840 -4.656 1.00 74.69 108 GLN A O 1
ATOM 863 N N . LYS A 1 109 ? 6.236 4.756 -5.155 1.00 77.31 109 LYS A N 1
ATOM 864 C CA . LYS A 1 109 ? 6.588 5.919 -4.331 1.00 77.31 109 LYS A CA 1
ATOM 865 C C . LYS A 1 109 ? 6.079 7.233 -4.940 1.00 77.31 109 LYS A C 1
ATOM 867 O O . LYS A 1 109 ? 5.738 8.149 -4.196 1.00 77.31 109 LYS A O 1
ATOM 872 N N . ALA A 1 110 ? 6.055 7.326 -6.271 1.00 74.25 110 ALA A N 1
ATOM 873 C CA . ALA A 1 110 ? 5.631 8.525 -6.992 1.00 74.25 110 ALA A CA 1
ATOM 874 C C . ALA A 1 110 ? 4.184 8.907 -6.655 1.00 74.25 110 ALA A C 1
ATOM 876 O O . ALA A 1 110 ? 3.941 10.068 -6.348 1.00 74.25 110 ALA A O 1
ATOM 877 N N . ASP A 1 111 ? 3.283 7.924 -6.568 1.00 70.31 111 ASP A N 1
ATOM 878 C CA . ASP A 1 111 ? 1.869 8.119 -6.219 1.00 70.31 111 ASP A CA 1
ATOM 879 C C . ASP A 1 111 ? 1.669 8.839 -4.877 1.00 70.31 111 ASP A C 1
ATOM 881 O O . ASP A 1 111 ? 0.685 9.545 -4.688 1.00 70.31 111 ASP A O 1
ATOM 885 N N . ILE A 1 112 ? 2.601 8.665 -3.933 1.00 74.38 112 ILE A N 1
ATOM 886 C CA . ILE A 1 112 ? 2.543 9.315 -2.618 1.00 74.38 112 ILE A CA 1
ATOM 887 C C . ILE A 1 112 ? 3.173 10.707 -2.645 1.00 74.38 112 ILE A C 1
ATOM 889 O O . ILE A 1 112 ? 2.707 11.610 -1.955 1.00 74.38 112 ILE A O 1
ATOM 893 N N . LEU A 1 113 ? 4.263 10.879 -3.395 1.00 74.88 113 LEU A N 1
ATOM 894 C CA . LEU A 1 113 ? 5.002 12.144 -3.436 1.00 74.88 113 LEU A CA 1
ATOM 895 C C . LEU A 1 113 ? 4.383 13.174 -4.383 1.00 74.88 113 LEU A C 1
ATOM 897 O O . LEU A 1 113 ? 4.603 14.370 -4.210 1.00 74.88 113 LEU A O 1
ATOM 901 N N . SER A 1 114 ? 3.645 12.711 -5.385 1.00 65.88 114 SER A N 1
ATOM 902 C CA . SER A 1 114 ? 2.968 13.527 -6.381 1.00 65.88 114 SER A CA 1
ATOM 903 C C . SER A 1 114 ? 1.567 12.941 -6.580 1.00 65.88 114 SER A C 1
ATOM 905 O O . SER A 1 114 ? 1.349 12.186 -7.528 1.00 65.88 114 SER A O 1
ATOM 907 N N . PRO A 1 115 ? 0.632 13.196 -5.641 1.00 58.53 115 PRO A N 1
ATOM 908 C CA . PRO A 1 115 ? -0.739 12.728 -5.794 1.00 58.53 115 PRO A CA 1
ATOM 909 C C . PRO A 1 115 ? -1.280 13.256 -7.124 1.00 58.53 115 PRO A C 1
ATOM 911 O O . PRO A 1 115 ? -1.080 14.433 -7.441 1.00 58.53 115 PRO A O 1
ATOM 914 N N . ALA A 1 116 ? -1.915 12.382 -7.915 1.00 52.66 116 ALA A N 1
ATOM 915 C CA . ALA A 1 116 ? -2.530 12.784 -9.172 1.00 52.66 116 ALA A CA 1
ATOM 916 C C . ALA A 1 116 ? -3.412 14.001 -8.896 1.00 52.66 116 ALA A C 1
ATOM 918 O O . ALA A 1 116 ? -4.239 13.986 -7.982 1.00 52.66 116 ALA A O 1
ATOM 919 N N . THR A 1 117 ? -3.178 15.071 -9.649 1.00 47.22 117 THR A N 1
ATOM 920 C CA . THR A 1 117 ? -3.975 16.293 -9.611 1.00 47.22 117 THR A CA 1
ATOM 921 C C . THR A 1 117 ? -5.329 15.975 -10.240 1.00 47.22 117 THR A C 1
ATOM 923 O O . THR A 1 117 ? -5.624 16.386 -11.351 1.00 47.22 117 THR A O 1
ATOM 926 N N . GLY A 1 118 ? -6.126 15.144 -9.569 1.00 49.34 118 GLY A N 1
ATOM 927 C CA . GLY A 1 118 ? -7.550 15.085 -9.820 1.00 49.34 118 GLY A CA 1
ATOM 928 C C . GLY A 1 118 ? -8.080 16.447 -9.423 1.00 49.34 118 GLY A C 1
ATOM 929 O O . GLY A 1 118 ? -7.973 16.831 -8.257 1.00 49.34 118 GLY A O 1
ATOM 930 N N . GLU A 1 119 ? -8.543 17.210 -10.404 1.00 42.44 119 GLU A N 1
ATOM 931 C CA . GLU A 1 119 ? -9.313 18.417 -10.167 1.00 42.44 119 GLU A CA 1
ATOM 932 C C . GLU A 1 119 ? -10.432 18.062 -9.185 1.00 42.44 119 GLU A C 1
ATOM 934 O O . GLU A 1 119 ? -11.365 17.325 -9.499 1.00 42.44 119 GLU A O 1
ATOM 939 N N . VAL A 1 120 ? -10.294 18.541 -7.951 1.00 46.41 120 VAL A N 1
ATOM 940 C CA . VAL A 1 120 ? -11.428 18.680 -7.050 1.00 46.41 120 VAL A CA 1
ATOM 941 C C . VAL A 1 120 ? -12.209 19.850 -7.632 1.00 46.41 120 VAL A C 1
ATOM 943 O O . VAL A 1 120 ? -11.903 21.006 -7.338 1.00 46.41 120 VAL A O 1
ATOM 946 N N . GLU A 1 121 ? -13.124 19.556 -8.557 1.00 35.41 121 GLU A N 1
ATOM 947 C CA . GLU A 1 121 ? -14.143 20.518 -8.965 1.00 35.41 121 GLU A CA 1
ATOM 948 C C . GLU A 1 121 ? -14.893 20.919 -7.685 1.00 35.41 121 GLU A C 1
ATOM 950 O O . GLU A 1 121 ? -15.409 20.063 -6.960 1.00 35.41 121 GLU A O 1
ATOM 955 N N . GLN A 1 122 ? -14.772 22.204 -7.341 1.00 35.00 122 GLN A N 1
ATOM 956 C CA . GLN A 1 122 ? -15.259 22.809 -6.098 1.00 35.00 122 GLN A CA 1
ATOM 957 C C . GLN A 1 122 ? -16.782 22.891 -6.056 1.00 35.00 122 GLN A C 1
ATOM 959 O O . GLN A 1 122 ? -17.379 23.222 -7.104 1.00 35.00 122 GLN A O 1
#

Secondary structure (DSSP, 8-state):
-HHHHHHHHHHHHHHHHHHHTSPPB-TTS-B--SPEEE--TT--EEETTT-SSS--EEEEEE-STT-EEEEEEEPPHHHHHHHHHH---EEEE--TTSSS--EEEES-SHHHHS--------

Sequence (122 aa):
MWIIWLTIIGLIVWIIYEYATAPMCDQDGIPLTGLQPVGFPEQNELVGEGSTVYKPLPALVRDNLKGEVITCWELTIAQRITLLFTGRLWASTWTLGNAFQPLFFSTQKADILSPATGEVEQ

Foldseek 3Di:
DVVVVVVVVVVVVVVLVCVLQDQDADPVRFRPQFWDWDADPQFDDFDCPPPLPDDTFGWRFDPDPVRDIGTDTDDDPSQVVLCVVVVDKDWDWDCVVDPDTDITIGSYPCCVVPPGCPPPPD

Radius of gyration: 18.6 Å; chains: 1; bounding box: 52×36×50 Å